Protein AF-A0A1H0Y0T2-F1 (afdb_monomer_lite)

Structure (mmCIF, N/CA/C/O backbone):
data_AF-A0A1H0Y0T2-F1
#
_entry.id   AF-A0A1H0Y0T2-F1
#
loop_
_atom_site.group_PDB
_atom_site.id
_atom_site.type_symbol
_atom_site.label_atom_id
_atom_site.label_alt_id
_atom_site.label_comp_id
_atom_site.label_asym_id
_atom_site.label_entity_id
_atom_site.label_seq_id
_atom_site.pdbx_PDB_ins_code
_atom_site.Cartn_x
_atom_site.Cartn_y
_atom_site.Cartn_z
_atom_site.occupancy
_atom_site.B_iso_or_equiv
_atom_site.auth_seq_id
_atom_site.auth_comp_id
_atom_site.auth_asym_id
_atom_site.auth_atom_id
_atom_site.pdbx_PDB_model_num
ATOM 1 N N . MET A 1 1 ? -5.599 12.987 -12.812 1.00 52.16 1 MET A N 1
ATOM 2 C CA . MET A 1 1 ? -5.661 11.791 -11.954 1.00 52.16 1 MET A CA 1
ATOM 3 C C . MET A 1 1 ? -5.400 10.588 -12.824 1.00 52.16 1 MET A C 1
ATOM 5 O O . MET A 1 1 ? -6.222 10.262 -13.671 1.00 52.16 1 MET A O 1
ATOM 9 N N . THR A 1 2 ? -4.219 10.003 -12.689 1.00 69.25 2 THR A N 1
ATOM 10 C CA . THR A 1 2 ? -3.880 8.747 -13.362 1.00 69.25 2 THR A CA 1
ATOM 11 C C . THR A 1 2 ? -4.318 7.573 -12.480 1.00 69.25 2 THR A C 1
ATOM 13 O O . THR A 1 2 ? -4.440 7.718 -11.264 1.00 69.25 2 THR A O 1
ATOM 16 N N . GLN A 1 3 ? -4.549 6.398 -13.071 1.00 66.69 3 GLN A N 1
ATOM 17 C CA . GLN A 1 3 ? -4.882 5.163 -12.339 1.00 66.69 3 GLN A CA 1
ATOM 18 C C . GLN A 1 3 ? -3.891 4.872 -11.201 1.00 66.69 3 GLN A C 1
ATOM 20 O O . GLN A 1 3 ? -4.269 4.356 -10.151 1.00 66.69 3 GLN A O 1
ATOM 25 N N . LEU A 1 4 ? -2.622 5.243 -11.405 1.00 71.12 4 LEU A N 1
ATOM 26 C CA . LEU A 1 4 ? -1.571 5.114 -10.408 1.00 71.12 4 LEU A CA 1
ATOM 27 C C . LEU A 1 4 ? -1.918 5.882 -9.128 1.00 71.12 4 LEU A C 1
ATOM 29 O O . LEU A 1 4 ? -1.836 5.306 -8.052 1.00 71.12 4 LEU A O 1
ATOM 33 N N . GLU A 1 5 ? -2.339 7.144 -9.233 1.00 73.50 5 GLU A N 1
ATOM 34 C CA . GLU A 1 5 ? -2.695 7.960 -8.065 1.00 73.50 5 GLU A CA 1
ATOM 35 C C . GLU A 1 5 ? -3.906 7.401 -7.316 1.00 73.50 5 GLU A C 1
ATOM 37 O O . GLU A 1 5 ? -3.919 7.384 -6.086 1.00 73.50 5 GLU A O 1
ATOM 42 N N . TYR A 1 6 ? -4.897 6.880 -8.045 1.00 77.50 6 TYR A N 1
ATOM 43 C CA . TYR A 1 6 ? -6.054 6.222 -7.438 1.00 77.50 6 TYR A CA 1
ATOM 44 C C . TYR A 1 6 ? -5.649 4.947 -6.686 1.00 77.50 6 TYR A C 1
ATOM 46 O O . TYR A 1 6 ? -6.047 4.738 -5.540 1.00 77.50 6 TYR A O 1
ATOM 54 N N . TRP A 1 7 ? -4.795 4.125 -7.297 1.00 77.06 7 TRP A N 1
ATOM 55 C CA . TRP A 1 7 ? -4.258 2.922 -6.669 1.00 77.06 7 TRP A CA 1
ATOM 56 C C . TRP A 1 7 ? -3.398 3.247 -5.442 1.00 77.06 7 TRP A C 1
ATOM 58 O O . TRP A 1 7 ? -3.581 2.627 -4.398 1.00 77.06 7 TRP A O 1
ATOM 68 N N . ILE A 1 8 ? -2.519 4.252 -5.524 1.00 77.75 8 ILE A N 1
ATOM 69 C CA . ILE A 1 8 ? -1.730 4.737 -4.381 1.00 77.75 8 ILE A CA 1
ATOM 70 C C . ILE A 1 8 ? -2.660 5.161 -3.244 1.00 77.75 8 ILE A C 1
ATOM 72 O O . ILE A 1 8 ? -2.434 4.778 -2.100 1.00 77.75 8 ILE A O 1
ATOM 76 N N . SER A 1 9 ? -3.730 5.894 -3.558 1.00 81.88 9 SER A N 1
ATOM 77 C CA . SER A 1 9 ? -4.707 6.333 -2.562 1.00 81.88 9 SER A CA 1
ATOM 78 C C . SER A 1 9 ? -5.401 5.147 -1.881 1.00 81.88 9 SER A C 1
ATOM 80 O O . SER A 1 9 ? -5.476 5.106 -0.652 1.00 81.88 9 SER A O 1
ATOM 82 N N . LEU A 1 10 ? -5.812 4.129 -2.648 1.00 81.00 10 LEU A N 1
ATOM 83 C CA . LEU A 1 10 ? -6.375 2.889 -2.102 1.00 81.00 10 LEU A CA 1
ATOM 84 C C . LEU A 1 10 ? -5.374 2.136 -1.221 1.00 81.00 10 LEU A C 1
ATOM 86 O O . LEU A 1 10 ? -5.733 1.665 -0.141 1.00 81.00 10 LEU A O 1
ATOM 90 N N . VAL A 1 11 ? -4.118 2.037 -1.657 1.00 79.94 11 VAL A N 1
ATOM 91 C CA . VAL A 1 11 ? -3.034 1.422 -0.886 1.00 79.94 11 VAL A CA 1
ATOM 92 C C . VAL A 1 11 ? -2.835 2.169 0.431 1.00 79.94 11 VAL A C 1
ATOM 94 O O . VAL A 1 11 ? -2.839 1.537 1.483 1.00 79.94 11 VAL A O 1
ATOM 97 N N . GLU A 1 12 ? -2.733 3.499 0.415 1.00 80.56 12 GLU A N 1
ATOM 98 C CA . GLU A 1 12 ? -2.586 4.306 1.631 1.00 80.56 12 GLU A CA 1
ATOM 99 C C . GLU A 1 12 ? -3.797 4.189 2.569 1.00 80.56 12 GLU A C 1
ATOM 101 O O . GLU A 1 12 ? -3.614 4.114 3.788 1.00 80.56 12 GLU A O 1
ATOM 106 N N . GLN A 1 13 ? -5.019 4.105 2.033 1.00 85.00 13 GLN A N 1
ATOM 107 C CA . GLN A 1 13 ? -6.214 3.841 2.838 1.00 85.00 13 GLN A CA 1
ATOM 108 C C . GLN A 1 13 ? -6.148 2.467 3.513 1.00 85.00 13 GLN A C 1
ATOM 110 O O . GLN A 1 13 ? -6.317 2.386 4.728 1.00 85.00 13 GLN A O 1
ATOM 115 N N . ARG A 1 14 ? -5.836 1.399 2.768 1.00 84.00 14 ARG A N 1
ATOM 116 C CA . ARG A 1 14 ? -5.725 0.039 3.327 1.00 84.00 14 ARG A CA 1
ATOM 117 C C . ARG A 1 14 ? -4.583 -0.095 4.326 1.00 84.00 14 ARG A C 1
ATOM 119 O O . ARG A 1 14 ? -4.738 -0.789 5.329 1.00 84.00 14 ARG A O 1
ATOM 126 N N . LEU A 1 15 ? -3.461 0.579 4.079 1.00 83.06 15 LEU A N 1
ATOM 127 C CA . LEU A 1 15 ? -2.351 0.657 5.023 1.00 83.06 15 LEU A CA 1
ATOM 128 C C . LEU A 1 15 ? -2.795 1.310 6.331 1.00 83.06 15 LEU A C 1
ATOM 130 O O . LEU A 1 15 ? -2.544 0.750 7.393 1.00 83.06 15 LEU A O 1
ATOM 134 N N . LYS A 1 16 ? -3.517 2.436 6.273 1.00 84.31 16 LYS A N 1
ATOM 135 C CA . LYS A 1 16 ? -4.086 3.066 7.473 1.00 84.31 16 LYS A CA 1
ATOM 136 C C . LYS A 1 16 ? -5.076 2.156 8.198 1.00 84.31 16 LYS A C 1
ATOM 138 O O . LYS A 1 16 ? -4.976 2.035 9.412 1.00 84.31 16 LYS A O 1
ATOM 143 N N . GLU A 1 17 ? -5.984 1.494 7.481 1.00 85.75 17 GLU A N 1
ATOM 144 C CA . GLU A 1 17 ? -6.960 0.571 8.085 1.00 85.75 17 GLU A CA 1
ATOM 145 C C . GLU A 1 17 ? -6.292 -0.628 8.776 1.00 85.75 17 GLU A C 1
ATOM 147 O O . GLU A 1 17 ? -6.734 -1.053 9.840 1.00 85.75 17 GLU A O 1
ATOM 152 N N . LYS A 1 18 ? -5.207 -1.161 8.200 1.00 81.56 18 LYS A N 1
ATOM 153 C CA . LYS A 1 18 ? -4.413 -2.260 8.780 1.00 81.56 18 LYS A CA 1
ATOM 154 C C . LYS A 1 18 ? -3.328 -1.788 9.756 1.00 81.56 18 LYS A C 1
ATOM 156 O O . LYS A 1 18 ? -2.593 -2.622 10.279 1.00 81.56 18 LYS A O 1
ATOM 161 N N . ASN A 1 19 ? -3.210 -0.479 9.992 1.00 84.06 19 ASN A N 1
ATOM 162 C CA . ASN A 1 19 ? -2.136 0.144 10.770 1.00 84.06 19 ASN A CA 1
ATOM 163 C C . ASN A 1 19 ? -0.720 -0.255 10.286 1.00 84.06 19 ASN A C 1
ATOM 165 O O . ASN A 1 19 ? 0.207 -0.426 11.077 1.00 84.06 19 ASN A O 1
ATOM 169 N N . TRP A 1 20 ? -0.557 -0.428 8.975 1.00 85.69 20 TRP A N 1
ATOM 170 C CA . TRP A 1 20 ? 0.707 -0.772 8.331 1.00 85.69 20 TRP A CA 1
ATOM 171 C C . TRP A 1 20 ? 1.462 0.474 7.884 1.00 85.69 20 TRP A C 1
ATOM 173 O O . TRP A 1 20 ? 0.897 1.383 7.272 1.00 85.69 20 TRP A O 1
ATOM 183 N N . SER A 1 21 ? 2.770 0.490 8.131 1.00 81.88 21 SER A N 1
ATOM 184 C CA . SER A 1 21 ? 3.653 1.525 7.602 1.00 81.88 21 SER A CA 1
ATOM 185 C C . SER A 1 21 ? 4.209 1.137 6.231 1.00 81.88 21 SER A C 1
ATOM 187 O O . SER A 1 21 ? 4.194 -0.021 5.815 1.00 81.88 21 SER A O 1
ATOM 189 N N . LYS A 1 22 ? 4.792 2.113 5.525 1.00 77.81 22 LYS A N 1
ATOM 190 C CA . LYS A 1 22 ? 5.533 1.873 4.270 1.00 77.81 22 LYS A CA 1
ATOM 191 C C . LYS A 1 22 ? 6.650 0.833 4.454 1.00 77.81 22 LYS A C 1
ATOM 193 O O . LYS A 1 22 ? 6.939 0.083 3.527 1.00 77.81 22 LYS A O 1
ATOM 198 N N . ALA A 1 23 ? 7.241 0.763 5.650 1.00 80.06 23 ALA A N 1
ATOM 199 C CA . ALA A 1 23 ? 8.222 -0.252 6.028 1.00 80.06 23 ALA A CA 1
ATOM 200 C C . ALA A 1 23 ? 7.605 -1.659 6.132 1.00 80.06 23 ALA A C 1
ATOM 202 O O . ALA A 1 23 ? 8.145 -2.584 5.529 1.00 80.06 23 ALA A O 1
ATOM 203 N N . ASP A 1 24 ? 6.450 -1.806 6.795 1.00 82.56 24 ASP A N 1
ATOM 204 C CA . ASP A 1 24 ? 5.718 -3.080 6.872 1.00 82.56 24 ASP A CA 1
ATOM 205 C C . ASP A 1 24 ? 5.307 -3.568 5.487 1.00 82.56 24 ASP A C 1
ATOM 207 O O . ASP A 1 24 ? 5.530 -4.726 5.153 1.00 82.56 24 ASP A O 1
ATOM 211 N N . LEU A 1 25 ? 4.794 -2.672 4.635 1.00 80.81 25 LEU A N 1
ATOM 212 C CA . LEU A 1 25 ? 4.461 -3.011 3.251 1.00 80.81 25 LEU A CA 1
ATOM 213 C C . LEU A 1 25 ? 5.699 -3.456 2.466 1.00 80.81 25 LEU A C 1
ATOM 215 O O . LEU A 1 25 ? 5.644 -4.428 1.718 1.00 80.81 25 LEU A O 1
ATOM 219 N N . THR A 1 26 ? 6.827 -2.766 2.652 1.00 82.00 26 THR A N 1
ATOM 220 C CA . THR A 1 26 ? 8.099 -3.121 2.009 1.00 82.00 26 THR A CA 1
ATOM 221 C C . THR A 1 26 ? 8.548 -4.521 2.436 1.00 82.00 26 THR A C 1
ATOM 223 O O . THR A 1 26 ? 8.884 -5.336 1.576 1.00 82.00 26 THR A O 1
ATOM 226 N N . GLN A 1 27 ? 8.493 -4.831 3.736 1.00 82.19 27 GLN A N 1
ATOM 227 C CA . GLN A 1 27 ? 8.820 -6.163 4.249 1.00 82.19 27 GLN A CA 1
ATOM 228 C C . GLN A 1 27 ? 7.829 -7.230 3.778 1.00 82.19 27 GLN A C 1
ATOM 230 O O . GLN A 1 27 ? 8.256 -8.305 3.364 1.00 82.19 27 GLN A O 1
ATOM 235 N N . ALA A 1 28 ? 6.530 -6.934 3.784 1.00 81.00 28 ALA A N 1
ATOM 236 C CA . ALA A 1 28 ? 5.480 -7.865 3.386 1.00 81.00 28 ALA A CA 1
ATOM 237 C C . ALA A 1 28 ? 5.571 -8.235 1.897 1.00 81.00 28 ALA A C 1
ATOM 239 O O . ALA A 1 28 ? 5.405 -9.397 1.535 1.00 81.00 28 ALA A O 1
ATOM 240 N N . VAL A 1 29 ? 5.912 -7.273 1.032 1.00 77.31 29 VAL A N 1
ATOM 241 C CA . VAL A 1 29 ? 6.161 -7.500 -0.407 1.00 77.31 29 VAL A CA 1
ATOM 242 C C . VAL A 1 29 ? 7.465 -8.279 -0.652 1.00 77.31 29 VAL A C 1
ATOM 244 O O . VAL A 1 29 ? 7.677 -8.827 -1.741 1.00 77.31 29 VAL A O 1
ATOM 247 N N . GLY A 1 30 ? 8.331 -8.368 0.362 1.00 77.50 30 GLY A N 1
ATOM 248 C CA . GLY A 1 30 ? 9.638 -9.015 0.285 1.00 77.50 30 GLY A CA 1
ATOM 249 C C . GLY A 1 30 ? 10.709 -8.131 -0.353 1.00 77.50 30 GLY A C 1
ATOM 250 O O . GLY A 1 30 ? 11.676 -8.642 -0.919 1.00 77.50 30 GLY A O 1
ATOM 251 N N . LEU A 1 31 ? 10.543 -6.808 -0.301 1.00 75.88 31 LEU A N 1
ATOM 252 C CA . LEU A 1 31 ? 11.541 -5.863 -0.788 1.00 75.88 31 LEU A CA 1
ATOM 253 C C . LEU A 1 31 ? 12.578 -5.573 0.288 1.00 75.88 31 LEU A C 1
ATOM 255 O O . LEU A 1 31 ? 12.269 -5.421 1.466 1.00 75.88 31 LEU A O 1
ATOM 259 N N . ARG A 1 32 ? 13.832 -5.431 -0.146 1.00 67.81 32 ARG A N 1
ATOM 260 C CA . ARG A 1 32 ? 14.929 -5.009 0.735 1.00 67.81 32 ARG A CA 1
ATOM 261 C C . ARG A 1 32 ? 14.991 -3.497 0.934 1.00 67.81 32 ARG A C 1
ATOM 263 O O . ARG A 1 32 ? 15.693 -3.041 1.830 1.00 67.81 32 ARG A O 1
ATOM 270 N N . SER A 1 33 ? 14.297 -2.718 0.102 1.00 71.25 33 SER A N 1
ATOM 271 C CA . SER A 1 33 ? 14.434 -1.263 0.098 1.00 71.25 33 SER A CA 1
ATOM 27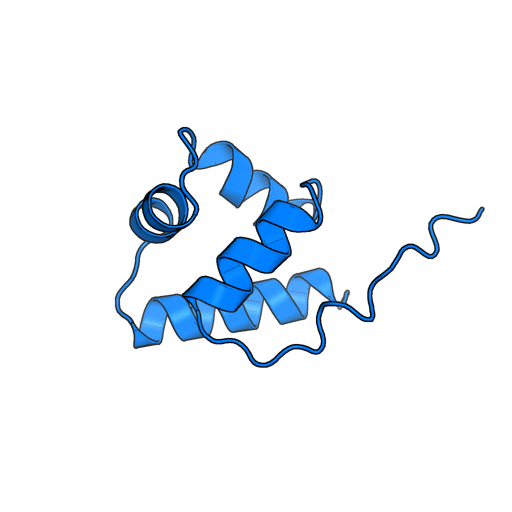2 C C . SER A 1 33 ? 13.081 -0.553 -0.006 1.00 71.25 33 SER A C 1
ATOM 274 O O . SER A 1 33 ? 12.387 -0.704 -1.014 1.00 71.25 33 SER A O 1
ATOM 276 N N . PRO A 1 34 ? 12.727 0.295 0.979 1.00 73.12 34 PRO A N 1
ATOM 277 C CA . PRO A 1 34 ? 11.501 1.095 0.937 1.00 73.12 34 PRO A CA 1
ATOM 278 C C . PRO A 1 34 ? 11.548 2.186 -0.143 1.00 73.12 34 PRO A C 1
ATOM 280 O O . PRO A 1 34 ? 10.513 2.729 -0.529 1.00 73.12 34 PRO A O 1
ATOM 283 N N . ALA A 1 35 ? 12.741 2.479 -0.672 1.00 76.31 35 ALA A N 1
ATOM 284 C CA . ALA A 1 35 ? 12.935 3.356 -1.821 1.00 76.31 35 ALA A CA 1
ATOM 285 C C . ALA A 1 35 ? 12.212 2.835 -3.072 1.00 76.31 35 ALA A C 1
ATOM 287 O O . ALA A 1 35 ? 11.574 3.620 -3.760 1.00 76.31 35 ALA A O 1
ATOM 288 N N . THR A 1 36 ? 12.215 1.520 -3.313 1.00 76.00 36 THR A N 1
ATOM 289 C CA . THR A 1 36 ? 11.537 0.913 -4.469 1.00 76.00 36 THR A CA 1
ATOM 290 C C . THR A 1 36 ? 10.018 1.048 -4.373 1.00 76.00 36 THR A C 1
ATOM 292 O O . THR A 1 36 ? 9.370 1.367 -5.364 1.00 76.00 36 THR A O 1
ATOM 295 N N . ILE A 1 37 ? 9.443 0.879 -3.174 1.00 78.38 37 ILE A N 1
ATOM 296 C CA . ILE A 1 37 ? 8.022 1.179 -2.929 1.00 78.38 37 ILE A CA 1
ATOM 297 C C . ILE A 1 37 ? 7.755 2.668 -3.118 1.00 78.38 37 ILE A C 1
ATOM 299 O O . ILE A 1 37 ? 6.768 3.035 -3.741 1.00 78.38 37 ILE A O 1
ATOM 303 N N . THR A 1 38 ? 8.629 3.531 -2.605 1.00 78.75 38 THR A N 1
ATOM 304 C CA . THR A 1 38 ? 8.445 4.980 -2.718 1.00 78.75 38 THR A CA 1
ATOM 305 C C . THR A 1 38 ? 8.505 5.439 -4.174 1.00 78.75 38 THR A C 1
ATOM 307 O O . THR A 1 38 ? 7.677 6.247 -4.570 1.00 78.75 38 THR A O 1
ATOM 310 N N . GLU A 1 39 ? 9.421 4.911 -4.989 1.00 78.06 39 GLU A N 1
ATOM 311 C CA . GLU A 1 39 ? 9.459 5.180 -6.430 1.00 78.06 39 GLU A CA 1
ATOM 312 C C . GLU A 1 39 ? 8.231 4.616 -7.141 1.00 78.06 39 GLU A C 1
ATOM 314 O O . GLU A 1 39 ? 7.571 5.342 -7.875 1.00 78.06 39 GLU A O 1
ATOM 319 N N . LEU A 1 40 ? 7.832 3.377 -6.859 1.00 77.19 40 LEU A N 1
ATOM 320 C CA . LEU A 1 40 ? 6.614 2.797 -7.425 1.00 77.19 40 LEU A CA 1
ATOM 321 C C . LEU A 1 40 ? 5.368 3.641 -7.097 1.00 77.19 40 LEU A C 1
ATOM 323 O O . LEU A 1 40 ? 4.557 3.900 -7.983 1.00 77.19 40 LEU A O 1
ATOM 327 N N . LEU A 1 41 ? 5.249 4.125 -5.859 1.00 74.25 41 LEU A N 1
ATOM 328 C CA . LEU A 1 41 ? 4.161 4.994 -5.399 1.00 74.25 41 LEU A CA 1
ATOM 329 C C . LEU A 1 41 ? 4.299 6.455 -5.862 1.00 74.25 41 LEU A C 1
ATOM 331 O O . LEU A 1 41 ? 3.414 7.252 -5.583 1.00 74.25 41 LEU A O 1
ATOM 335 N N . LYS A 1 42 ? 5.393 6.856 -6.516 1.00 72.88 42 LYS A N 1
ATOM 336 C CA . LYS A 1 42 ? 5.624 8.263 -6.892 1.00 72.88 42 LYS A CA 1
ATOM 337 C C . LYS A 1 42 ? 5.744 8.463 -8.398 1.00 72.88 42 LYS A C 1
ATOM 339 O O . LYS A 1 42 ? 5.247 9.449 -8.924 1.00 72.88 42 LYS A O 1
ATOM 344 N N . THR A 1 43 ? 6.392 7.536 -9.091 1.00 67.06 43 THR A N 1
ATOM 345 C CA . THR A 1 43 ? 6.621 7.573 -10.541 1.00 67.06 43 THR A CA 1
ATOM 346 C C . THR A 1 43 ? 5.903 6.444 -11.276 1.00 67.06 43 THR A C 1
ATOM 348 O O . THR A 1 43 ? 5.894 6.433 -12.501 1.00 67.06 43 THR A O 1
ATOM 351 N N . GLY A 1 44 ? 5.318 5.471 -10.566 1.00 63.75 44 GLY A N 1
ATOM 352 C CA . GLY A 1 44 ? 4.710 4.286 -11.185 1.00 63.75 44 GLY A CA 1
ATOM 353 C C . GLY A 1 44 ? 5.728 3.329 -11.793 1.00 63.75 44 GLY A C 1
ATOM 354 O O . GLY A 1 44 ? 5.336 2.308 -12.367 1.00 63.75 44 GLY A O 1
ATOM 355 N N . LYS A 1 45 ? 7.017 3.655 -11.631 1.00 62.25 45 LYS A N 1
ATOM 356 C CA . LYS A 1 45 ? 8.167 2.933 -12.143 1.00 62.25 45 LYS A CA 1
ATOM 357 C C . LYS A 1 45 ? 8.451 1.766 -11.206 1.00 62.25 45 LYS A C 1
ATOM 359 O O . LYS A 1 45 ? 9.158 1.877 -10.211 1.00 62.25 45 LYS A O 1
ATOM 364 N N . GLY A 1 46 ? 7.829 0.642 -11.507 1.00 60.41 46 GLY A N 1
ATOM 365 C CA . GLY A 1 46 ? 8.114 -0.622 -10.855 1.00 60.41 46 GLY A CA 1
ATOM 366 C C . GLY A 1 46 ? 7.349 -1.742 -11.531 1.00 60.41 46 GLY A C 1
ATOM 367 O O . GLY A 1 46 ? 6.310 -1.508 -12.154 1.00 60.41 46 GLY A O 1
ATOM 368 N N . SER A 1 47 ? 7.913 -2.942 -11.440 1.00 66.94 47 SER A N 1
ATOM 369 C CA . SER A 1 47 ? 7.407 -4.124 -12.127 1.00 66.94 47 SER A CA 1
ATOM 370 C C . SER A 1 47 ? 5.939 -4.373 -11.792 1.00 66.94 47 SER A C 1
ATOM 372 O O . SER A 1 47 ? 5.513 -4.194 -10.647 1.00 66.94 47 SER A O 1
ATOM 374 N N . VAL A 1 48 ? 5.178 -4.820 -12.790 1.00 70.81 48 VAL A N 1
ATOM 375 C CA . VAL A 1 48 ? 3.773 -5.228 -12.641 1.00 70.81 48 VAL A CA 1
ATOM 376 C C . VAL A 1 48 ? 3.627 -6.249 -11.505 1.00 70.81 48 VAL A C 1
ATOM 378 O O . VAL A 1 48 ? 2.735 -6.111 -10.668 1.00 70.81 48 VAL A O 1
ATOM 381 N N . ASP A 1 49 ? 4.589 -7.165 -11.363 1.00 73.06 49 ASP A N 1
ATOM 382 C CA . ASP A 1 49 ? 4.694 -8.125 -10.255 1.00 73.06 49 ASP A CA 1
ATOM 383 C C . ASP A 1 49 ? 4.654 -7.481 -8.863 1.00 73.06 49 ASP A C 1
ATOM 385 O O . ASP A 1 49 ? 4.099 -8.033 -7.913 1.00 73.06 49 ASP A O 1
ATOM 389 N N . LEU A 1 50 ? 5.251 -6.299 -8.720 1.00 74.88 50 LEU A N 1
ATOM 390 C CA . LEU A 1 50 ? 5.373 -5.596 -7.448 1.00 74.88 50 LEU A CA 1
ATOM 391 C C . LEU A 1 50 ? 4.039 -4.941 -7.070 1.00 74.88 50 LEU A C 1
ATOM 393 O O . LEU A 1 50 ? 3.622 -5.015 -5.913 1.00 74.88 50 LEU A O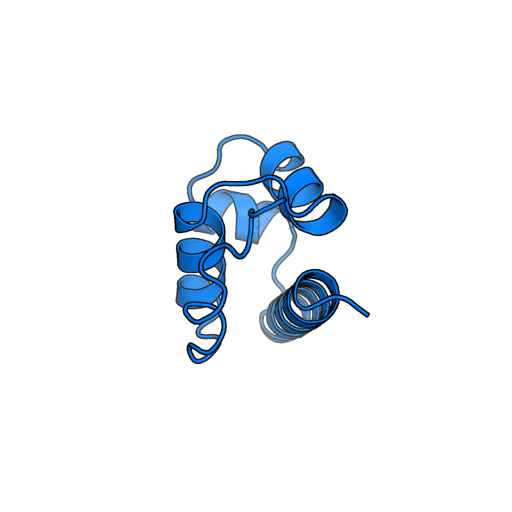 1
ATOM 397 N N . LYS A 1 51 ? 3.326 -4.389 -8.060 1.00 75.44 51 LYS A N 1
ATOM 398 C CA . LYS A 1 51 ? 1.951 -3.886 -7.899 1.00 75.44 51 LYS A CA 1
ATOM 399 C C . LYS A 1 51 ? 0.989 -5.025 -7.561 1.00 75.44 51 LYS A C 1
ATOM 401 O O . LYS A 1 51 ? 0.192 -4.880 -6.634 1.00 75.44 51 LYS A O 1
ATOM 406 N N . LEU A 1 52 ? 1.115 -6.168 -8.239 1.00 75.44 52 LEU A N 1
ATOM 407 C CA . LEU A 1 52 ? 0.340 -7.383 -7.964 1.00 75.44 52 LEU A CA 1
ATOM 408 C C . LEU A 1 52 ? 0.559 -7.884 -6.534 1.00 75.44 52 LEU A C 1
ATOM 410 O O . LEU A 1 52 ? -0.409 -8.112 -5.813 1.00 75.44 52 LEU A O 1
ATOM 414 N N . ARG A 1 53 ? 1.814 -7.979 -6.076 1.00 77.81 53 ARG A N 1
ATOM 415 C CA . ARG A 1 53 ? 2.128 -8.391 -4.697 1.00 77.81 53 ARG A CA 1
ATOM 416 C C . ARG A 1 53 ? 1.532 -7.459 -3.651 1.00 77.81 53 ARG A C 1
ATOM 418 O O . ARG A 1 53 ? 0.898 -7.946 -2.721 1.00 77.81 53 ARG A O 1
ATOM 425 N N . VAL A 1 54 ? 1.724 -6.143 -3.798 1.00 77.94 54 VAL A N 1
ATOM 426 C CA . VAL A 1 54 ? 1.157 -5.137 -2.878 1.00 77.94 54 VAL A CA 1
ATOM 427 C C . VAL A 1 54 ? -0.359 -5.279 -2.810 1.00 77.94 54 VAL A C 1
ATOM 429 O O . VAL A 1 54 ? -0.943 -5.290 -1.728 1.00 77.94 54 VAL A O 1
ATOM 432 N N . SER A 1 55 ? -0.996 -5.411 -3.967 1.00 75.19 55 SER A N 1
ATOM 433 C CA . SER A 1 55 ? -2.448 -5.436 -4.053 1.00 75.19 55 SER A CA 1
ATOM 434 C C . SER A 1 55 ? -3.040 -6.739 -3.511 1.00 75.19 55 SER A C 1
ATOM 436 O O . SER A 1 55 ? -4.024 -6.692 -2.773 1.00 75.19 55 SER A O 1
ATOM 438 N N . ASN A 1 56 ? -2.382 -7.875 -3.759 1.00 77.56 56 ASN A N 1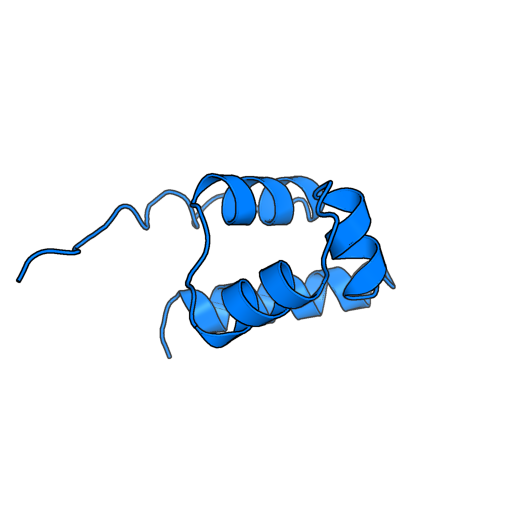
ATOM 439 C CA . ASN A 1 56 ? -2.732 -9.168 -3.171 1.00 77.56 56 ASN A CA 1
ATOM 440 C C . ASN A 1 56 ? -2.577 -9.152 -1.635 1.00 77.56 56 ASN A C 1
ATOM 442 O O . ASN A 1 56 ? -3.492 -9.536 -0.909 1.00 77.56 56 ASN A O 1
ATOM 446 N N . LEU A 1 57 ? -1.468 -8.607 -1.120 1.00 79.06 57 LEU A 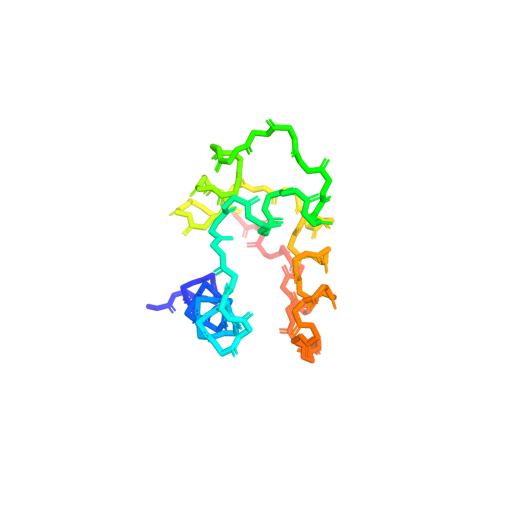N 1
ATOM 447 C CA . LEU A 1 57 ? -1.226 -8.439 0.324 1.00 79.06 57 LEU A CA 1
ATOM 448 C C . LEU A 1 57 ? -2.288 -7.588 1.015 1.00 79.06 57 LEU A C 1
ATOM 450 O O . LEU A 1 57 ? -2.723 -7.885 2.130 1.00 79.06 57 LEU A O 1
ATOM 454 N N . LEU A 1 58 ? -2.697 -6.510 0.355 1.00 76.00 58 LEU A N 1
ATOM 455 C CA . LEU A 1 58 ? -3.713 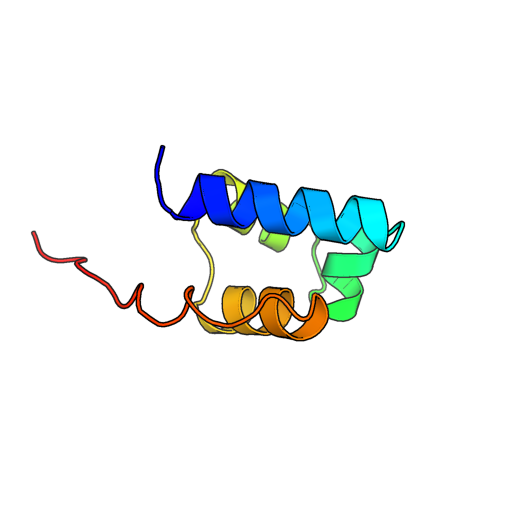-5.608 0.873 1.00 76.00 58 LEU A CA 1
ATOM 456 C C . LEU A 1 58 ? -5.134 -6.112 0.598 1.00 76.00 58 LEU A C 1
ATOM 458 O O . LEU A 1 58 ? -6.085 -5.470 1.045 1.00 76.00 58 LEU A O 1
ATOM 462 N N . SER A 1 59 ? -5.281 -7.261 -0.076 1.00 73.25 59 SER A N 1
ATOM 463 C CA . SER A 1 59 ? -6.565 -7.812 -0.518 1.00 73.25 59 SER A CA 1
ATOM 464 C C . SER A 1 59 ? -7.420 -6.748 -1.214 1.00 73.25 59 SER A C 1
ATOM 466 O O . SER A 1 59 ? -8.640 -6.662 -1.050 1.00 73.25 59 SER A O 1
ATOM 468 N N . ILE A 1 60 ? -6.755 -5.873 -1.970 1.00 71.19 60 ILE A N 1
ATOM 469 C CA . ILE A 1 60 ? -7.434 -4.982 -2.898 1.00 71.19 60 ILE A CA 1
ATOM 470 C C . ILE A 1 60 ? -8.027 -5.946 -3.933 1.00 71.19 60 ILE A C 1
ATOM 472 O O . ILE A 1 60 ? -7.344 -6.864 -4.375 1.00 71.19 60 ILE A O 1
ATOM 476 N N . ARG A 1 61 ? -9.323 -5.844 -4.246 1.00 57.28 61 ARG A N 1
ATOM 477 C CA . ARG A 1 61 ? -9.898 -6.634 -5.347 1.00 57.28 61 ARG A CA 1
ATOM 478 C C . ARG A 1 61 ? -9.265 -6.159 -6.644 1.00 57.28 61 ARG A C 1
ATOM 480 O O . ARG A 1 61 ? -9.052 -4.961 -6.768 1.00 57.28 61 ARG A O 1
ATOM 487 N N . GLU A 1 62 ? -8.975 -7.084 -7.548 1.00 51.75 62 GLU A N 1
ATOM 488 C CA . GLU A 1 62 ? -8.335 -6.884 -8.852 1.00 51.75 62 GLU A CA 1
ATOM 489 C C . GLU A 1 62 ? -9.233 -6.093 -9.827 1.00 51.75 62 GLU A C 1
ATOM 491 O O . GLU A 1 62 ? -10.075 -6.681 -10.497 1.00 51.75 62 GLU A O 1
ATOM 496 N N . PRO A 1 63 ? -9.059 -4.764 -9.952 1.00 51.97 63 PRO A N 1
ATOM 497 C CA . PRO A 1 63 ? -9.074 -4.187 -11.293 1.00 51.97 63 PRO A CA 1
ATOM 498 C C . PRO A 1 63 ? -7.825 -3.322 -11.521 1.00 51.97 63 PRO A C 1
ATOM 500 O O . PRO A 1 63 ? -7.897 -2.232 -12.083 1.00 51.97 63 PRO A O 1
ATOM 503 N N . TRP A 1 64 ? -6.655 -3.773 -11.050 1.00 58.97 64 TRP A N 1
ATOM 504 C CA . TRP A 1 64 ? -5.372 -3.181 -11.463 1.00 58.97 64 TRP A CA 1
ATOM 505 C C . TRP A 1 64 ? -4.691 -3.970 -12.589 1.00 58.97 64 TRP A C 1
ATOM 507 O O . TRP A 1 64 ? -3.736 -3.463 -13.168 1.00 58.97 64 TRP A O 1
ATOM 517 N N . GLU A 1 65 ? -5.155 -5.186 -12.904 1.00 47.00 65 GLU A N 1
ATOM 518 C CA . GLU A 1 65 ? -4.559 -6.048 -13.936 1.00 47.00 65 GLU A CA 1
ATOM 519 C C . GLU A 1 65 ? -5.004 -5.675 -15.365 1.00 47.00 65 GLU A C 1
ATOM 521 O O . GLU A 1 65 ? -4.267 -5.909 -16.318 1.00 47.00 65 GLU A O 1
ATOM 526 N N . GLU A 1 66 ? -6.125 -4.959 -15.530 1.00 48.06 66 GLU A N 1
ATOM 527 C CA . GLU A 1 66 ? -6.516 -4.368 -16.827 1.00 48.06 66 GLU A CA 1
ATOM 528 C C . GLU A 1 66 ? -5.597 -3.213 -17.279 1.00 48.06 66 GLU A C 1
ATOM 530 O O . GLU A 1 66 ? -5.745 -2.693 -18.378 1.00 48.06 66 GLU A O 1
ATOM 535 N N . PHE A 1 67 ? -4.598 -2.827 -16.476 1.00 52.16 67 PHE A N 1
ATOM 536 C CA . PHE A 1 67 ? -3.617 -1.787 -16.812 1.00 52.16 67 PHE A CA 1
ATOM 537 C C . PHE A 1 67 ? -2.376 -2.329 -17.527 1.00 52.16 67 PHE A C 1
ATOM 539 O O . PHE A 1 67 ? -1.261 -1.840 -17.322 1.00 52.16 67 PHE A O 1
ATOM 546 N N . LYS A 1 68 ? -2.563 -3.337 -18.385 1.00 44.44 68 LYS A N 1
ATOM 547 C CA . LYS A 1 68 ? -1.559 -3.696 -19.386 1.00 44.44 68 LYS A CA 1
ATOM 548 C C . LYS A 1 68 ? -1.391 -2.512 -20.342 1.00 44.44 68 LYS A C 1
ATOM 550 O O . LYS A 1 68 ? -2.286 -2.208 -21.120 1.00 44.44 68 LYS A O 1
ATOM 555 N N . GLU A 1 69 ? -0.259 -1.829 -20.200 1.00 46.91 69 GLU A N 1
ATOM 556 C CA . GLU A 1 69 ? 0.493 -1.143 -21.255 1.00 46.91 69 GLU A CA 1
ATOM 557 C C . GLU A 1 69 ? -0.313 -0.758 -22.506 1.00 46.91 69 GLU A C 1
ATOM 559 O O . GLU A 1 69 ? -0.403 -1.504 -23.474 1.00 46.91 69 GLU A O 1
ATOM 564 N N . SER A 1 70 ? -0.810 0.476 -22.526 1.00 41.41 70 SER A N 1
ATOM 565 C CA . SER A 1 70 ? -0.678 1.287 -23.739 1.00 41.41 70 SER A CA 1
ATOM 566 C C . SER A 1 70 ? 0.566 2.157 -23.573 1.00 41.41 70 SER A C 1
ATOM 568 O O . SER A 1 70 ? 0.476 3.372 -23.431 1.00 41.41 70 SER A O 1
ATOM 570 N N . ASP A 1 71 ? 1.730 1.508 -23.506 1.00 42.91 71 ASP A N 1
ATOM 571 C CA . ASP A 1 71 ? 2.972 2.116 -23.981 1.00 42.91 71 ASP A CA 1
ATOM 572 C C . ASP A 1 71 ? 2.985 1.877 -25.497 1.00 42.91 71 ASP A C 1
ATOM 574 O O . ASP A 1 71 ? 3.533 0.903 -25.995 1.00 42.91 71 ASP A O 1
ATOM 578 N N . GLU A 1 72 ? 2.232 2.695 -26.231 1.00 43.78 72 GLU A N 1
ATOM 579 C CA . GLU A 1 72 ? 2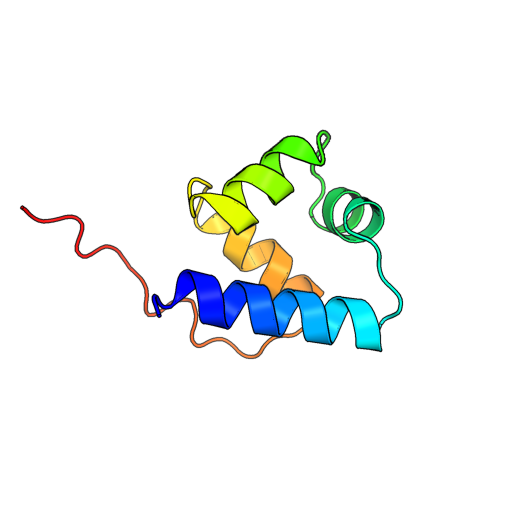.409 2.824 -27.676 1.00 43.78 72 GLU A CA 1
ATOM 580 C C . GLU A 1 72 ? 2.106 4.270 -28.075 1.00 43.78 72 GLU A C 1
ATOM 582 O O . GLU A 1 72 ? 0.970 4.622 -28.400 1.00 43.78 72 GLU A O 1
ATOM 587 N N . LYS A 1 73 ? 3.132 5.128 -27.990 1.00 32.97 73 LYS A N 1
ATOM 588 C CA . LYS A 1 73 ? 3.594 5.924 -29.137 1.00 32.97 73 LYS A CA 1
ATOM 589 C C . LYS A 1 73 ? 4.924 6.628 -28.894 1.00 32.97 73 LYS A C 1
ATOM 591 O O . LYS A 1 73 ? 5.053 7.303 -27.851 1.00 32.97 73 LYS A O 1
#

Radius of gyration: 11.92 Å; chains: 1; bounding box: 25×21×40 Å

Sequence (73 aa):
MTQLEYWISLVEQRLKEKNWSKADLTQAVGLRSPATITELLKTGKGSVDLKLRVSNLLSIREPWEEFKESDEK

Secondary structure (DSSP, 8-state):
--HHHHHHHHHHHHHHHTT--HHHHHHHHT-S-HHHHHHHHHH--S-HHHHHHHHHHTT--S-STT-------

Organism: Streptococcus equinus (NCBI:txid1335)

pLDDT: mean 70.99, std 12.69, range [32.97, 85.75]

Foldseek 3Di:
DDPLQVLLVVLVVLCVVVVHDLVNLCVQLVHPDSVQVVCCSPVVPDDPSSSVSSCVSSVPPDPVVVPPDPPDD